Protein AF-A0A0F9M4D4-F1 (afdb_monomer_lite)

Structure (mmCIF, N/CA/C/O backbone):
data_AF-A0A0F9M4D4-F1
#
_entry.id   AF-A0A0F9M4D4-F1
#
loop_
_atom_site.group_PDB
_atom_site.id
_atom_site.type_symbol
_atom_site.label_atom_id
_atom_site.label_alt_id
_atom_site.label_comp_id
_atom_site.label_asym_id
_atom_site.label_entity_id
_atom_site.label_seq_id
_atom_site.pdbx_PDB_ins_code
_atom_site.Cartn_x
_atom_site.Cartn_y
_atom_site.Cartn_z
_atom_site.occupancy
_atom_site.B_iso_or_equiv
_atom_site.auth_seq_id
_atom_site.auth_comp_id
_atom_site.auth_asym_id
_atom_site.auth_atom_id
_atom_site.pdbx_PDB_model_num
ATOM 1 N N . MET A 1 1 ? 38.027 18.431 -45.846 1.00 61.62 1 MET A N 1
ATOM 2 C CA . MET A 1 1 ? 37.830 17.163 -45.097 1.00 61.62 1 MET A CA 1
ATOM 3 C C . MET A 1 1 ? 37.554 17.360 -43.605 1.00 61.62 1 MET A C 1
ATOM 5 O O . MET A 1 1 ? 36.540 16.846 -43.153 1.00 61.62 1 MET A O 1
ATOM 9 N N . LYS A 1 2 ? 38.361 18.127 -42.848 1.00 69.88 2 LYS A N 1
ATOM 10 C CA . LYS A 1 2 ? 38.171 18.316 -41.387 1.00 69.88 2 LYS A CA 1
ATOM 11 C C . LYS A 1 2 ? 36.788 18.869 -40.980 1.00 69.88 2 LYS A C 1
ATOM 13 O O . LYS A 1 2 ? 36.206 18.414 -40.007 1.00 69.88 2 LYS A O 1
ATOM 18 N N . THR A 1 3 ? 36.210 19.777 -41.768 1.00 81.62 3 THR A N 1
ATOM 19 C CA . THR A 1 3 ? 34.877 20.364 -41.517 1.00 81.62 3 THR A CA 1
ATOM 20 C C . THR A 1 3 ? 33.711 19.387 -41.699 1.00 81.62 3 THR A C 1
ATOM 22 O O . THR A 1 3 ? 32.699 19.516 -41.017 1.00 81.62 3 THR A O 1
ATOM 25 N N . ILE A 1 4 ? 33.838 18.398 -42.589 1.00 85.50 4 ILE A N 1
ATOM 26 C CA . ILE A 1 4 ? 32.808 17.367 -42.811 1.00 85.50 4 ILE A CA 1
ATOM 27 C C . ILE A 1 4 ? 32.834 16.347 -41.668 1.00 85.50 4 ILE A C 1
ATOM 29 O O . ILE A 1 4 ? 31.781 15.989 -41.149 1.00 85.50 4 ILE A O 1
ATOM 33 N N . GLN A 1 5 ? 34.028 15.948 -41.218 1.00 86.44 5 GLN A N 1
ATOM 34 C CA . GLN A 1 5 ? 34.195 15.042 -40.077 1.00 86.44 5 GLN A CA 1
ATOM 35 C C . GLN A 1 5 ? 33.628 15.636 -38.780 1.00 86.44 5 GLN A C 1
ATOM 37 O O . GLN A 1 5 ? 32.906 14.944 -38.069 1.00 86.44 5 GLN A O 1
ATOM 42 N N . SER A 1 6 ? 33.862 16.928 -38.505 1.00 85.56 6 SER A N 1
ATOM 43 C CA . SER A 1 6 ? 33.253 17.597 -37.345 1.00 85.56 6 SER A CA 1
ATOM 44 C C . SER A 1 6 ? 31.725 17.642 -37.420 1.00 85.56 6 SER A C 1
ATOM 46 O O . SER A 1 6 ? 31.068 17.396 -36.415 1.00 85.56 6 SER A O 1
ATOM 48 N N . LYS A 1 7 ? 31.137 17.904 -38.596 1.00 88.50 7 LYS A N 1
ATOM 49 C CA . LYS A 1 7 ? 29.673 17.874 -38.765 1.00 88.50 7 LYS A CA 1
ATOM 50 C C . LYS A 1 7 ? 29.098 16.476 -38.524 1.00 88.50 7 LYS A C 1
ATOM 52 O O . LYS A 1 7 ? 28.084 16.352 -37.845 1.00 88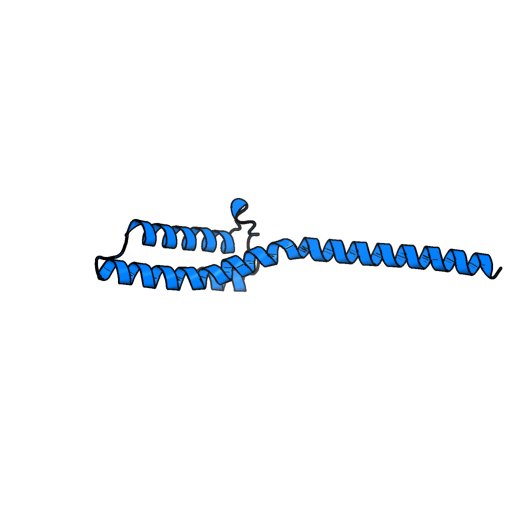.50 7 LYS A O 1
ATOM 57 N N . LEU A 1 8 ? 29.761 15.435 -39.032 1.00 90.25 8 LEU A N 1
ATOM 58 C CA . LEU A 1 8 ? 29.347 14.044 -38.826 1.00 90.25 8 LEU A CA 1
ATOM 59 C C . LEU A 1 8 ? 29.419 13.648 -37.342 1.00 90.25 8 LEU A C 1
ATOM 61 O O . LEU A 1 8 ? 28.495 13.028 -36.825 1.00 90.25 8 LEU A O 1
ATOM 65 N N . ALA A 1 9 ? 30.482 14.066 -36.646 1.00 92.19 9 ALA A N 1
ATOM 66 C CA . ALA A 1 9 ? 30.646 13.834 -35.214 1.00 92.19 9 ALA A CA 1
ATOM 67 C C . ALA A 1 9 ? 29.548 14.523 -34.388 1.00 92.19 9 ALA A C 1
ATOM 69 O O . ALA A 1 9 ? 28.998 13.910 -33.481 1.00 92.19 9 ALA A O 1
ATOM 70 N N . VAL A 1 10 ? 29.171 15.761 -34.731 1.00 93.81 10 VAL A N 1
ATOM 71 C CA . VAL A 1 10 ? 28.072 16.472 -34.055 1.00 93.81 10 VAL A CA 1
ATOM 72 C C . VAL A 1 10 ? 26.741 15.741 -34.241 1.00 93.81 10 VAL A C 1
ATOM 74 O O . VAL A 1 10 ? 26.030 15.528 -33.264 1.00 93.81 10 VAL A O 1
ATOM 77 N N . VAL A 1 11 ? 26.418 15.304 -35.462 1.00 94.25 11 VAL A N 1
ATOM 78 C CA . VAL A 1 11 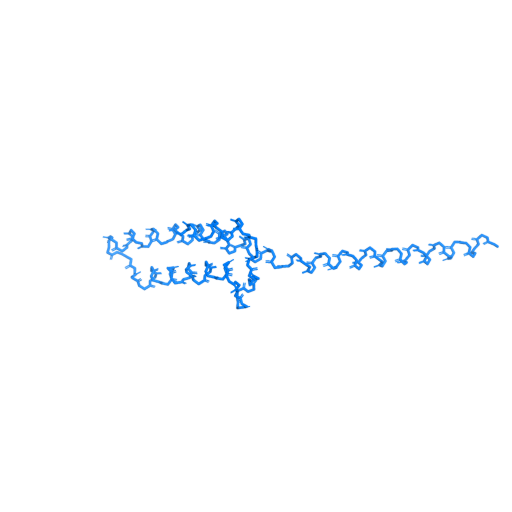? 25.186 14.539 -35.728 1.00 94.25 11 VAL A CA 1
ATOM 79 C C . VAL A 1 11 ? 25.183 13.214 -34.963 1.00 94.25 11 VAL A C 1
ATOM 81 O O . VAL A 1 11 ? 24.168 12.857 -34.368 1.00 94.25 11 VAL A O 1
ATOM 84 N N . PHE A 1 12 ? 26.318 12.514 -34.915 1.00 94.56 12 PHE A N 1
ATOM 85 C CA . PHE A 1 12 ? 26.456 11.278 -34.146 1.00 94.56 12 PHE A CA 1
ATOM 86 C C . PHE A 1 12 ? 26.265 11.509 -32.642 1.00 94.56 12 PHE A C 1
ATOM 88 O O . PHE A 1 12 ? 25.522 10.769 -32.003 1.00 94.56 12 PHE A O 1
ATOM 95 N N . CYS A 1 13 ? 26.853 12.571 -32.082 1.00 94.00 13 CYS A N 1
ATOM 96 C CA . CYS A 1 13 ? 26.657 12.946 -30.681 1.00 94.00 13 CYS A CA 1
ATOM 97 C C . CYS A 1 13 ? 25.196 13.296 -30.370 1.00 94.00 13 CYS A C 1
ATOM 99 O O . CYS A 1 13 ? 24.688 12.890 -29.328 1.00 94.00 13 CYS A O 1
ATOM 101 N N . ILE A 1 14 ? 24.505 14.007 -31.269 1.00 94.94 14 ILE A N 1
ATOM 102 C CA . ILE A 1 14 ? 23.072 14.308 -31.118 1.00 94.94 14 ILE A CA 1
ATOM 103 C C . ILE A 1 14 ? 22.257 13.013 -31.130 1.00 94.94 14 ILE A C 1
ATOM 105 O O . ILE A 1 14 ? 21.394 12.826 -30.277 1.00 94.94 14 ILE A O 1
ATOM 109 N N . PHE A 1 15 ? 22.549 12.096 -32.053 1.00 95.62 15 PHE A N 1
ATOM 110 C CA . PHE A 1 15 ? 21.859 10.811 -32.129 1.00 95.62 15 PHE A CA 1
ATOM 111 C C . PHE A 1 15 ? 22.068 9.970 -30.861 1.00 95.62 15 PHE A C 1
ATOM 113 O O . PHE A 1 15 ? 21.112 9.425 -30.313 1.00 95.62 15 PHE A O 1
ATOM 120 N N . LEU A 1 16 ? 23.298 9.932 -30.341 1.00 95.88 16 LEU A N 1
ATOM 121 C CA . LEU A 1 16 ? 23.626 9.295 -29.062 1.00 95.88 16 LEU A CA 1
ATOM 122 C C . LEU A 1 16 ? 22.865 9.930 -27.896 1.00 95.88 16 LEU A C 1
ATOM 124 O O . LEU A 1 16 ? 22.269 9.213 -27.095 1.00 95.88 16 LEU A O 1
ATOM 128 N N . ALA A 1 17 ? 22.843 11.262 -27.820 1.00 95.31 17 ALA A N 1
ATOM 129 C CA . ALA A 1 17 ? 22.132 11.984 -26.770 1.00 95.31 17 ALA A CA 1
ATOM 130 C C . ALA A 1 17 ? 20.622 11.700 -26.802 1.00 95.31 17 ALA A C 1
ATOM 132 O O . ALA A 1 17 ? 20.023 11.449 -25.756 1.00 95.31 17 ALA A O 1
ATOM 133 N N . LEU A 1 18 ? 20.015 11.670 -27.993 1.00 95.88 18 LEU A N 1
ATOM 134 C CA . LEU A 1 18 ? 18.605 11.310 -28.169 1.00 95.88 18 LEU A CA 1
ATOM 135 C C . LEU A 1 18 ? 18.331 9.851 -27.784 1.00 95.88 18 LEU A C 1
ATOM 137 O O . LEU A 1 18 ? 17.327 9.576 -27.127 1.00 95.88 18 LEU A O 1
ATOM 141 N N . GLY A 1 19 ? 19.231 8.926 -28.133 1.00 95.31 19 GLY A N 1
ATOM 142 C CA . GLY A 1 19 ? 19.132 7.522 -27.733 1.00 95.31 19 GLY A CA 1
ATOM 143 C C . GLY A 1 19 ? 19.156 7.347 -26.213 1.00 95.31 19 GLY A C 1
ATOM 144 O O . GLY A 1 19 ? 18.283 6.687 -25.651 1.00 95.31 19 GLY A O 1
ATOM 145 N N . VAL A 1 20 ? 20.103 8.000 -25.531 1.00 95.69 20 VAL A N 1
ATOM 146 C CA . VAL A 1 20 ? 20.198 7.974 -24.061 1.00 95.69 20 VAL A CA 1
ATOM 147 C C . VAL A 1 20 ? 18.960 8.600 -23.417 1.00 95.69 20 VAL A C 1
ATOM 149 O O . VAL A 1 20 ? 18.388 8.009 -22.501 1.00 95.69 20 VAL A O 1
ATOM 152 N N . ALA A 1 21 ? 18.499 9.753 -23.910 1.00 95.25 21 ALA A N 1
ATOM 153 C CA . ALA A 1 21 ? 17.291 10.399 -23.401 1.00 95.25 21 ALA A CA 1
ATOM 154 C C . ALA A 1 21 ? 16.051 9.499 -23.545 1.00 95.25 21 ALA A C 1
ATOM 156 O O . ALA A 1 21 ? 15.268 9.378 -22.603 1.00 95.25 21 ALA A O 1
ATOM 157 N N . GLY A 1 22 ? 15.901 8.813 -24.685 1.00 94.19 22 GLY A N 1
ATOM 158 C CA . GLY A 1 22 ? 14.817 7.854 -24.907 1.00 94.19 22 GLY A CA 1
ATOM 159 C C . GLY A 1 22 ? 14.836 6.697 -23.905 1.00 94.19 22 GLY A C 1
ATOM 160 O O . GLY A 1 22 ? 13.797 6.356 -23.340 1.00 94.19 22 GLY A O 1
ATOM 161 N N . ILE A 1 23 ? 16.021 6.146 -23.624 1.00 93.62 23 ILE A N 1
ATOM 162 C CA . ILE A 1 23 ? 16.199 5.085 -22.623 1.00 93.62 23 ILE A CA 1
ATOM 163 C C . ILE A 1 23 ? 15.804 5.589 -21.227 1.00 93.62 23 ILE A C 1
ATOM 165 O O . ILE A 1 23 ? 15.012 4.936 -20.548 1.00 93.62 23 ILE A O 1
ATOM 169 N N . VAL A 1 24 ? 16.289 6.762 -20.805 1.00 92.38 24 VAL A N 1
ATOM 170 C CA . VAL A 1 24 ? 15.966 7.337 -19.484 1.00 92.38 24 VAL A CA 1
ATOM 171 C C . VAL A 1 24 ? 14.458 7.545 -19.315 1.00 92.38 24 VAL A C 1
ATOM 173 O O . VAL A 1 24 ? 13.896 7.165 -18.287 1.00 92.38 24 VAL A O 1
ATOM 176 N N . LEU A 1 25 ? 13.782 8.091 -20.330 1.00 90.00 25 LEU A N 1
ATOM 177 C CA . LEU A 1 25 ? 12.333 8.302 -20.291 1.00 90.00 25 LEU A CA 1
ATOM 178 C C . LEU A 1 25 ? 11.555 6.982 -20.192 1.00 90.00 25 LEU A C 1
ATOM 180 O O . LEU A 1 25 ? 10.577 6.904 -19.444 1.00 90.00 25 LEU A O 1
ATOM 184 N N . ALA A 1 26 ? 11.995 5.938 -20.900 1.00 87.81 26 ALA A N 1
ATOM 185 C CA . ALA A 1 26 ? 11.393 4.611 -20.802 1.00 87.81 26 ALA A CA 1
ATOM 186 C C . ALA A 1 26 ? 11.548 4.027 -19.386 1.00 87.81 26 ALA A C 1
ATOM 188 O O . ALA A 1 26 ? 10.561 3.597 -18.792 1.00 87.81 26 ALA A O 1
ATOM 189 N N . PHE A 1 27 ? 12.751 4.096 -18.805 1.00 86.75 27 PHE A N 1
ATOM 190 C CA . PHE A 1 27 ? 13.007 3.632 -17.435 1.00 86.75 27 PHE A CA 1
ATOM 191 C C . PHE A 1 27 ? 12.212 4.406 -16.377 1.00 86.75 27 PHE A C 1
ATOM 193 O O . PHE A 1 27 ? 11.751 3.810 -15.404 1.00 86.75 27 PHE A O 1
ATOM 200 N N . MET A 1 28 ? 12.035 5.719 -16.540 1.00 83.00 28 MET A N 1
ATOM 201 C CA . MET A 1 28 ? 11.211 6.516 -15.624 1.00 83.00 28 MET A CA 1
ATOM 202 C C . MET A 1 28 ? 9.730 6.140 -15.703 1.00 83.00 28 MET A C 1
ATOM 204 O O . MET A 1 28 ? 9.058 6.099 -14.675 1.00 83.00 28 MET A O 1
ATOM 208 N N . ASN A 1 29 ? 9.210 5.859 -16.901 1.00 81.06 29 ASN A N 1
ATOM 209 C CA . ASN A 1 29 ? 7.824 5.423 -17.054 1.00 81.06 29 ASN A CA 1
ATOM 210 C C . ASN A 1 29 ? 7.582 4.043 -16.435 1.00 81.06 29 ASN A C 1
ATOM 212 O O . ASN A 1 29 ? 6.550 3.865 -15.798 1.00 81.06 29 ASN A O 1
ATOM 216 N N . SER A 1 30 ? 8.534 3.112 -16.545 1.00 78.06 30 SER A N 1
ATOM 217 C CA . SER A 1 30 ? 8.410 1.783 -15.929 1.00 78.06 30 SER A CA 1
ATOM 218 C C . SER A 1 30 ? 8.409 1.801 -14.395 1.00 78.06 30 SER A C 1
ATOM 220 O O . SER A 1 30 ? 7.919 0.858 -13.793 1.00 78.06 30 SER A O 1
ATOM 222 N N . GLN A 1 31 ? 8.942 2.852 -13.759 1.00 76.06 31 GLN A N 1
ATOM 223 C CA . GLN A 1 31 ? 9.050 2.964 -12.294 1.00 76.06 31 GLN A CA 1
ATOM 224 C C . GLN A 1 31 ? 7.946 3.818 -11.648 1.00 76.06 31 GLN A C 1
ATOM 226 O O . GLN A 1 31 ? 7.917 3.963 -10.426 1.00 76.06 31 GLN A O 1
ATOM 231 N N . LYS A 1 32 ? 7.044 4.428 -12.430 1.00 70.88 32 LYS A N 1
ATOM 232 C CA . LYS A 1 32 ? 6.011 5.336 -11.889 1.00 70.88 32 LYS A CA 1
ATOM 233 C C . LYS A 1 32 ? 5.097 4.663 -10.865 1.00 70.88 32 LYS A C 1
ATOM 235 O O . LYS A 1 32 ? 4.725 5.301 -9.881 1.00 70.88 32 LYS A O 1
ATOM 240 N N . ASP A 1 33 ? 4.785 3.392 -11.075 1.00 71.75 33 ASP A N 1
ATOM 241 C CA . ASP A 1 33 ? 3.833 2.661 -10.238 1.00 71.75 33 ASP A CA 1
ATOM 242 C C . ASP A 1 33 ? 4.458 2.198 -8.907 1.00 71.75 33 ASP A C 1
ATOM 244 O O . ASP A 1 33 ? 3.763 2.091 -7.893 1.00 71.75 33 ASP A O 1
ATOM 248 N N . ASP A 1 34 ? 5.785 2.033 -8.851 1.00 78.19 34 ASP A N 1
ATOM 249 C CA . ASP A 1 34 ? 6.503 1.588 -7.647 1.00 78.19 34 ASP A CA 1
ATOM 250 C C . ASP A 1 34 ? 6.356 2.584 -6.487 1.00 78.19 34 ASP A C 1
ATOM 252 O O . ASP A 1 34 ? 6.232 2.197 -5.320 1.00 78.19 34 ASP A O 1
ATOM 256 N N . GLY A 1 35 ? 6.308 3.884 -6.797 1.00 85.25 35 GLY A N 1
ATOM 257 C CA . GLY A 1 35 ? 6.122 4.934 -5.795 1.00 85.25 35 GLY A CA 1
ATOM 258 C C . GLY A 1 35 ? 4.774 4.834 -5.074 1.00 85.25 35 GLY A C 1
ATOM 259 O O . GLY A 1 35 ? 4.709 4.995 -3.850 1.00 85.25 35 GLY A O 1
ATOM 260 N N . ALA A 1 36 ? 3.701 4.520 -5.807 1.00 86.94 36 ALA A N 1
ATOM 261 C CA . ALA A 1 36 ? 2.367 4.344 -5.235 1.00 86.94 36 ALA A CA 1
ATOM 262 C C . ALA A 1 36 ? 2.311 3.106 -4.327 1.00 86.94 36 ALA A C 1
ATOM 264 O O . ALA A 1 36 ? 1.810 3.192 -3.200 1.00 86.94 36 ALA A O 1
ATOM 265 N N . VAL A 1 37 ? 2.902 1.993 -4.778 1.00 90.81 37 VAL A N 1
ATOM 266 C CA . VAL A 1 37 ? 2.999 0.738 -4.017 1.00 90.81 37 VAL A CA 1
ATOM 267 C C . VAL A 1 37 ? 3.738 0.953 -2.695 1.00 90.81 37 VAL A C 1
ATOM 269 O O . VAL A 1 37 ? 3.211 0.613 -1.634 1.00 90.81 37 VAL A O 1
ATOM 272 N N . ILE A 1 38 ? 4.926 1.568 -2.727 1.00 90.75 38 ILE A N 1
ATOM 273 C CA . ILE A 1 38 ? 5.740 1.813 -1.524 1.00 90.75 38 ILE A CA 1
ATOM 274 C C . ILE A 1 38 ? 5.000 2.718 -0.534 1.00 90.75 38 ILE A C 1
ATOM 276 O O . ILE A 1 38 ? 4.966 2.430 0.666 1.00 90.75 38 ILE A O 1
ATOM 280 N N . ASN A 1 39 ? 4.376 3.794 -1.021 1.00 91.62 39 ASN A N 1
ATOM 281 C CA . ASN A 1 39 ? 3.640 4.722 -0.169 1.00 91.62 39 ASN A CA 1
ATOM 282 C C . ASN A 1 39 ? 2.438 4.046 0.514 1.00 91.62 39 ASN A C 1
ATOM 284 O O . ASN A 1 39 ? 2.247 4.203 1.722 1.00 91.62 39 ASN A O 1
ATOM 288 N N . LEU A 1 40 ? 1.648 3.251 -0.219 1.00 92.81 40 LEU A N 1
ATOM 289 C CA . LEU A 1 40 ? 0.504 2.534 0.358 1.00 92.81 40 LEU A CA 1
ATOM 290 C C . LEU A 1 40 ? 0.926 1.399 1.297 1.00 92.81 40 LEU A C 1
ATOM 292 O O . LEU A 1 40 ? 0.298 1.220 2.343 1.00 92.81 40 LEU A O 1
ATOM 296 N N . ALA A 1 41 ? 2.012 0.687 0.991 1.00 92.56 41 ALA A N 1
ATOM 297 C CA . ALA A 1 41 ? 2.595 -0.295 1.903 1.00 92.56 41 ALA A CA 1
ATOM 298 C C . ALA A 1 41 ? 3.082 0.368 3.205 1.00 92.56 41 ALA A C 1
ATOM 300 O O . ALA A 1 41 ? 2.839 -0.133 4.303 1.00 92.56 41 ALA A O 1
ATOM 301 N N . GLY A 1 42 ? 3.711 1.545 3.113 1.00 94.25 42 GLY A N 1
ATOM 302 C CA . GLY A 1 42 ? 4.054 2.370 4.274 1.00 94.25 42 GLY A CA 1
ATOM 303 C C . GLY A 1 42 ? 2.818 2.805 5.065 1.00 94.25 42 GLY A C 1
ATOM 304 O O . GLY A 1 42 ? 2.806 2.729 6.297 1.00 94.25 42 GLY A O 1
ATOM 305 N N . LYS A 1 43 ? 1.746 3.178 4.356 1.00 95.31 43 LYS A N 1
ATOM 306 C CA . LYS A 1 43 ? 0.465 3.577 4.944 1.00 95.31 43 LYS A CA 1
ATOM 307 C C . LYS A 1 43 ? -0.171 2.469 5.784 1.00 95.31 43 LYS A C 1
ATOM 309 O O . LYS A 1 43 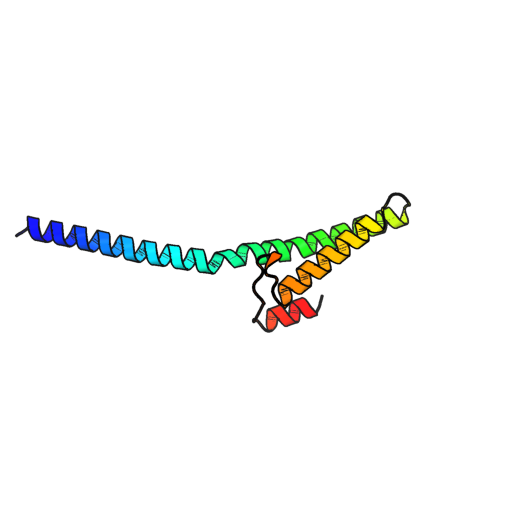? -0.780 2.804 6.794 1.00 95.31 43 LYS A O 1
ATOM 314 N N . GLN A 1 44 ? 0.032 1.187 5.459 1.00 96.44 44 GLN A N 1
ATOM 315 C CA . GLN A 1 44 ? -0.442 0.070 6.296 1.00 96.44 44 GLN A CA 1
ATOM 316 C C . GLN A 1 44 ? 0.029 0.211 7.748 1.00 96.44 44 GLN A C 1
ATOM 318 O O . GLN A 1 44 ? -0.775 0.116 8.671 1.00 96.44 44 GLN A O 1
ATOM 323 N N . ARG A 1 45 ? 1.312 0.538 7.965 1.00 96.31 45 ARG A N 1
ATOM 324 C CA . ARG A 1 45 ? 1.872 0.725 9.317 1.00 96.31 45 ARG A CA 1
ATOM 325 C C . ARG A 1 45 ? 1.236 1.902 10.046 1.00 96.31 45 ARG A C 1
ATOM 327 O O . ARG A 1 45 ? 0.989 1.828 11.240 1.00 96.31 45 ARG A O 1
ATOM 334 N N . MET A 1 46 ? 0.964 2.994 9.338 1.00 98.06 46 MET A N 1
ATOM 335 C CA . MET A 1 46 ? 0.270 4.140 9.927 1.00 98.06 46 MET A CA 1
ATOM 336 C C . MET A 1 46 ? -1.173 3.777 10.301 1.00 98.06 46 MET A C 1
ATOM 338 O O . MET A 1 46 ? -1.643 4.151 11.375 1.00 98.06 46 MET A O 1
ATOM 342 N N . LEU A 1 47 ? -1.874 3.048 9.430 1.00 97.88 47 LEU A N 1
ATOM 343 C CA . LEU A 1 47 ? -3.267 2.664 9.639 1.00 97.88 47 LEU A CA 1
ATOM 344 C C . LEU A 1 47 ? -3.421 1.717 10.829 1.00 97.88 47 LEU A C 1
ATOM 346 O O . LEU A 1 47 ? -4.329 1.939 11.623 1.00 97.88 47 LEU A O 1
ATOM 350 N N . THR A 1 48 ? -2.520 0.749 11.032 1.00 97.38 48 THR A N 1
ATOM 351 C CA . THR A 1 48 ? -2.566 -0.118 12.225 1.00 97.38 48 THR A CA 1
ATOM 352 C C . THR A 1 48 ? -2.430 0.681 13.516 1.00 97.38 48 THR A C 1
ATOM 354 O O . THR A 1 48 ? -3.255 0.537 14.415 1.00 97.38 48 THR A O 1
ATOM 357 N N . GLN A 1 49 ? -1.475 1.612 13.575 1.00 98.12 49 GLN A N 1
ATOM 358 C CA . GLN A 1 49 ? -1.314 2.502 14.731 1.00 98.12 49 GLN A CA 1
ATOM 359 C C . GLN A 1 49 ? -2.541 3.399 14.945 1.00 98.12 49 GLN A C 1
ATOM 361 O O . GLN A 1 49 ? -2.977 3.620 16.078 1.00 98.12 49 GLN A O 1
ATOM 366 N N . LYS A 1 50 ? -3.137 3.902 13.858 1.00 98.25 50 LYS A N 1
ATOM 367 C CA . LYS A 1 50 ? -4.355 4.719 13.912 1.00 98.25 50 LYS A CA 1
ATOM 368 C C . LYS A 1 50 ? -5.557 3.917 14.415 1.00 98.25 50 LYS A C 1
ATOM 370 O O . LYS A 1 50 ? -6.274 4.429 15.270 1.00 98.25 50 LYS A O 1
ATOM 375 N N . MET A 1 51 ? -5.728 2.670 13.969 1.00 98.12 51 MET A N 1
ATOM 376 C CA . MET A 1 51 ? -6.761 1.761 14.480 1.00 98.12 51 MET A CA 1
ATOM 377 C C . MET A 1 51 ? -6.586 1.514 15.980 1.00 98.12 51 MET A C 1
ATOM 379 O O . MET A 1 51 ? -7.549 1.655 16.729 1.00 98.12 51 MET A O 1
ATOM 383 N N . SER A 1 52 ? -5.362 1.232 16.445 1.00 97.94 52 SER A N 1
ATOM 384 C CA . SER A 1 52 ? -5.084 1.058 17.878 1.00 97.94 52 SER A CA 1
ATOM 385 C C . SER A 1 52 ? -5.441 2.307 18.687 1.00 97.94 52 SER A C 1
ATOM 387 O O . SER A 1 52 ? -6.120 2.209 19.709 1.00 97.94 52 SER A O 1
ATOM 389 N N . LYS A 1 53 ? -5.051 3.496 18.210 1.00 98.06 53 LYS A N 1
ATOM 390 C CA . LYS A 1 53 ? -5.392 4.770 18.858 1.00 98.06 53 LYS A CA 1
ATOM 391 C C . LYS A 1 53 ? -6.906 4.993 18.928 1.00 98.06 53 LYS A C 1
ATOM 393 O O . LYS A 1 53 ? -7.416 5.413 19.963 1.00 98.06 53 LYS A O 1
ATOM 398 N N . GLU A 1 54 ? -7.620 4.733 17.836 1.00 98.12 54 GLU A N 1
ATOM 399 C CA . GLU A 1 54 ? -9.074 4.915 17.754 1.00 98.12 54 GLU A CA 1
ATOM 400 C C . GLU A 1 54 ? -9.829 3.899 18.623 1.00 98.12 54 GLU A C 1
ATOM 402 O O . GLU A 1 54 ? -10.797 4.275 19.284 1.00 98.12 54 GLU A O 1
ATOM 407 N N . ALA A 1 55 ? -9.354 2.653 18.704 1.00 97.81 55 ALA A N 1
ATOM 408 C CA . ALA A 1 55 ? -9.897 1.631 19.598 1.00 97.81 55 ALA A CA 1
ATOM 409 C C . ALA A 1 55 ? -9.719 2.006 21.079 1.00 97.81 55 ALA A C 1
ATOM 411 O O . ALA A 1 55 ? -10.664 1.905 21.862 1.00 97.81 55 ALA A O 1
ATOM 412 N N . ILE A 1 56 ? -8.541 2.515 21.460 1.00 98.00 56 ILE A N 1
ATOM 413 C CA . ILE A 1 56 ? -8.298 3.010 22.823 1.00 98.00 56 ILE A CA 1
ATOM 414 C C . ILE A 1 56 ? -9.210 4.205 23.127 1.00 98.00 56 ILE A C 1
ATOM 416 O O . ILE A 1 56 ? -9.875 4.212 24.162 1.00 98.00 56 ILE A O 1
ATOM 420 N N . ALA A 1 57 ? -9.307 5.181 22.221 1.00 97.69 57 ALA A N 1
ATOM 421 C CA . ALA A 1 57 ? -10.193 6.332 22.402 1.00 97.69 57 ALA A CA 1
ATOM 422 C C . ALA A 1 57 ? -11.665 5.910 22.571 1.00 97.69 57 ALA A C 1
ATOM 424 O O . ALA A 1 57 ? -12.386 6.480 23.391 1.00 97.69 57 ALA A O 1
ATOM 425 N N . LEU A 1 58 ? -12.105 4.885 21.832 1.00 97.25 58 LEU A N 1
ATOM 426 C CA . LEU A 1 58 ? -13.432 4.290 21.989 1.00 97.25 58 LEU A CA 1
ATOM 427 C C . LEU A 1 58 ? -13.631 3.661 23.365 1.00 97.25 58 LEU A C 1
ATOM 429 O O . LEU A 1 58 ? -14.660 3.906 23.990 1.00 97.25 58 LEU A O 1
ATOM 433 N N . SER A 1 59 ? -12.643 2.915 23.866 1.00 96.50 59 SER A N 1
ATOM 434 C CA . SER A 1 59 ? -12.711 2.318 25.208 1.00 96.50 59 SER A CA 1
ATOM 435 C C . SER A 1 59 ? -12.802 3.361 26.330 1.00 96.50 59 SER A C 1
ATOM 437 O O . SER A 1 59 ? -13.369 3.090 27.382 1.00 96.50 59 SER A O 1
ATOM 439 N N . GLN A 1 60 ? -12.296 4.573 26.086 1.00 97.31 60 GLN A N 1
ATOM 440 C CA . GLN A 1 60 ? -12.353 5.709 27.011 1.00 97.31 60 GLN A CA 1
ATOM 441 C C . GLN A 1 60 ? -13.621 6.568 26.845 1.00 97.31 60 GLN A C 1
ATOM 443 O O . GLN A 1 60 ? -13.761 7.584 27.519 1.00 97.31 60 GLN A O 1
ATOM 448 N N . GLY A 1 61 ? -14.533 6.208 25.933 1.00 95.56 61 GLY A N 1
ATOM 449 C CA . GLY A 1 61 ? -15.781 6.945 25.696 1.00 95.56 61 GLY A CA 1
ATOM 450 C C . GLY A 1 61 ? -15.628 8.273 24.944 1.00 95.56 61 GLY A C 1
ATOM 451 O O . GLY A 1 61 ? -16.605 8.999 24.792 1.00 95.56 61 GLY A O 1
ATOM 452 N N . VAL A 1 62 ? -14.428 8.595 24.451 1.00 95.31 62 VAL 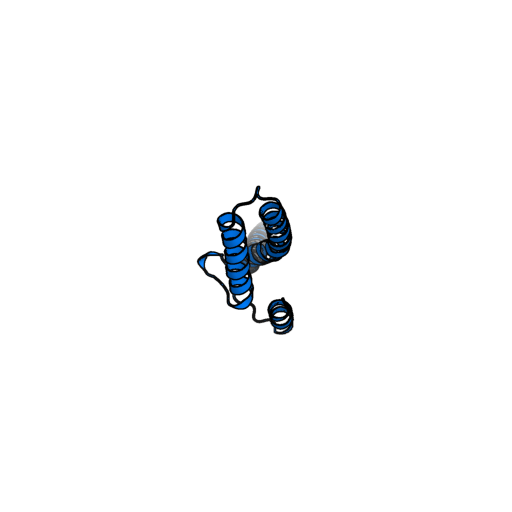A N 1
ATOM 453 C CA . VAL A 1 62 ? -14.134 9.838 23.705 1.00 95.31 62 VAL A CA 1
ATOM 454 C C . VAL A 1 62 ? -13.972 9.608 22.197 1.00 95.31 62 VAL A C 1
ATOM 456 O O . VAL A 1 62 ? -13.820 10.553 21.425 1.00 95.31 62 VAL A O 1
ATOM 459 N N . GLY A 1 63 ? -13.965 8.345 21.764 1.00 93.31 63 GLY A N 1
ATOM 460 C CA . GLY A 1 63 ? -13.791 7.936 20.371 1.00 93.31 63 GLY A CA 1
ATOM 461 C C . GLY A 1 63 ? -15.096 7.805 19.582 1.00 93.31 63 GLY A C 1
ATOM 462 O O . GLY A 1 63 ? -16.190 7.753 20.134 1.00 93.31 63 GLY A O 1
ATOM 463 N N . SER A 1 64 ? -14.968 7.689 18.256 1.00 95.75 64 SER A N 1
ATOM 464 C CA . SER A 1 64 ? -16.085 7.451 17.331 1.00 95.75 64 SER A CA 1
ATOM 465 C C . SER A 1 64 ? -15.936 6.105 16.632 1.00 95.75 64 SER A C 1
ATOM 467 O O . SER A 1 64 ? -14.915 5.840 15.992 1.00 95.75 64 SER A O 1
ATOM 469 N N . LYS A 1 65 ? -16.983 5.271 16.712 1.00 95.38 65 LYS A N 1
ATOM 470 C CA . LYS A 1 65 ? -17.004 3.939 16.089 1.00 95.38 65 LYS A CA 1
ATOM 471 C C . LYS A 1 65 ? -16.870 4.054 14.575 1.00 95.38 65 LYS A C 1
ATOM 473 O O . LYS A 1 65 ? -16.094 3.326 13.970 1.00 95.38 65 LYS A O 1
ATOM 478 N N . GLY A 1 66 ? -17.529 5.056 13.992 1.00 97.00 66 GLY A N 1
ATOM 479 C CA . GLY A 1 66 ? -17.442 5.338 12.563 1.00 97.00 66 GLY A CA 1
ATOM 480 C C . GLY A 1 66 ? -16.042 5.759 12.108 1.00 97.00 66 GLY A C 1
ATOM 481 O O . GLY A 1 66 ? -15.667 5.473 10.975 1.00 97.00 66 GLY A O 1
ATOM 482 N N . SER A 1 67 ? -15.242 6.411 12.961 1.00 95.38 67 SER A N 1
ATOM 483 C CA . SER A 1 67 ? -13.846 6.730 12.620 1.00 95.38 67 SER A CA 1
ATOM 484 C C . SER A 1 67 ? -12.981 5.473 12.557 1.00 95.38 67 SER A C 1
ATOM 486 O O . SER A 1 67 ? -12.262 5.295 11.575 1.00 95.38 67 SER A O 1
ATOM 488 N N . LEU A 1 68 ? -13.116 4.580 13.546 1.00 97.62 68 LEU A N 1
ATOM 489 C CA . LEU A 1 68 ? -12.412 3.297 13.560 1.00 97.62 68 LEU A CA 1
ATOM 490 C C . LEU A 1 68 ? -12.802 2.430 12.356 1.00 97.62 68 LEU A C 1
ATOM 492 O O . LEU A 1 68 ? -11.928 1.948 11.641 1.00 97.62 68 LEU A O 1
ATOM 496 N N . GLU A 1 69 ? -14.102 2.293 12.078 1.00 98.00 69 GLU A N 1
ATOM 497 C CA . GLU A 1 69 ? -14.606 1.532 10.925 1.00 98.00 69 GLU A CA 1
ATOM 498 C C . GLU A 1 69 ? -14.075 2.082 9.596 1.00 98.00 69 GLU A C 1
ATOM 500 O O . GLU A 1 69 ? -13.660 1.317 8.728 1.00 98.00 69 GLU A O 1
ATOM 505 N N . LYS A 1 70 ? -14.010 3.410 9.434 1.00 97.94 70 LYS A N 1
ATOM 506 C CA . LYS A 1 70 ? -13.400 4.027 8.245 1.00 97.94 70 LYS A CA 1
ATOM 507 C C . LYS A 1 70 ? -11.919 3.684 8.112 1.00 97.94 70 LYS A C 1
ATOM 509 O O . LYS A 1 70 ? -11.461 3.440 6.997 1.00 97.94 70 LYS A O 1
ATOM 514 N N . THR A 1 71 ? -11.171 3.681 9.215 1.00 98.00 71 THR A N 1
ATOM 515 C CA . THR A 1 71 ? -9.747 3.323 9.192 1.00 98.00 71 THR A CA 1
ATOM 516 C C . THR A 1 71 ? -9.554 1.843 8.848 1.00 98.00 71 THR A C 1
ATOM 518 O O . THR A 1 71 ? -8.709 1.551 8.003 1.00 98.00 71 THR A O 1
ATOM 521 N N . ILE A 1 72 ? -10.366 0.940 9.413 1.00 97.69 72 ILE A N 1
ATOM 522 C CA . ILE A 1 72 ? -10.369 -0.500 9.084 1.00 97.69 72 ILE A CA 1
ATOM 523 C C . ILE A 1 72 ? -10.671 -0.706 7.597 1.00 97.69 72 ILE A C 1
ATOM 525 O O . ILE A 1 72 ? -9.889 -1.323 6.882 1.00 97.69 72 ILE A O 1
ATOM 529 N N . ASN A 1 73 ? -11.748 -0.103 7.091 1.00 97.69 73 ASN A N 1
ATOM 530 C CA . ASN A 1 73 ? -12.130 -0.237 5.684 1.00 97.69 73 ASN A CA 1
ATOM 531 C C . ASN A 1 73 ? -11.045 0.289 4.735 1.00 97.69 73 ASN A C 1
ATOM 533 O O . ASN A 1 73 ? -10.823 -0.271 3.660 1.00 97.69 73 ASN A O 1
ATOM 537 N N . LEU A 1 74 ? -10.357 1.371 5.115 1.00 96.75 74 LEU A N 1
ATOM 538 C CA . LEU A 1 74 ? -9.248 1.902 4.330 1.00 96.75 74 LEU A CA 1
ATOM 539 C C . LEU A 1 74 ? -8.035 0.963 4.349 1.00 96.75 74 LEU A C 1
ATOM 541 O O . LEU A 1 74 ? -7.403 0.789 3.305 1.00 96.75 74 LEU A O 1
ATOM 545 N N . PHE A 1 75 ? -7.719 0.364 5.499 1.00 96.94 75 PHE A N 1
ATOM 546 C CA . PHE A 1 75 ? -6.683 -0.664 5.621 1.00 96.94 75 PHE A CA 1
ATOM 547 C C . PHE A 1 75 ? -6.994 -1.847 4.697 1.00 96.94 75 PHE A C 1
ATOM 549 O O . PHE A 1 75 ? -6.202 -2.140 3.806 1.00 96.94 75 PHE A O 1
ATOM 556 N N . ASP A 1 76 ? -8.200 -2.408 4.785 1.00 95.88 76 ASP A N 1
ATOM 557 C CA . ASP A 1 76 ? -8.620 -3.551 3.967 1.00 95.88 76 ASP A CA 1
ATOM 558 C C . ASP A 1 76 ? -8.617 -3.245 2.468 1.00 95.88 76 ASP A C 1
ATOM 560 O O . ASP A 1 76 ? -8.132 -4.050 1.669 1.00 95.88 76 ASP A O 1
ATOM 564 N N . LYS A 1 77 ? -9.140 -2.078 2.060 1.00 95.44 77 LYS A N 1
ATOM 565 C CA . LYS A 1 77 ? -9.144 -1.670 0.646 1.00 95.44 77 LYS A CA 1
ATOM 566 C C . LYS A 1 77 ? -7.719 -1.606 0.101 1.00 95.44 77 LYS A C 1
ATOM 568 O O . LYS A 1 77 ? -7.440 -2.114 -0.981 1.00 95.44 77 LYS A O 1
ATOM 573 N N . THR A 1 78 ? -6.814 -0.992 0.855 1.00 94.75 78 THR A N 1
ATOM 574 C CA . THR A 1 78 ? -5.428 -0.805 0.414 1.00 94.75 78 THR A CA 1
ATOM 575 C C . THR A 1 78 ? -4.617 -2.102 0.468 1.00 94.75 78 THR A C 1
ATOM 577 O O . THR A 1 78 ? -3.821 -2.327 -0.439 1.00 94.75 78 THR A O 1
ATOM 580 N N . LEU A 1 79 ? -4.854 -2.990 1.441 1.00 95.12 79 LEU A N 1
ATOM 581 C CA . LEU A 1 79 ? -4.241 -4.323 1.488 1.00 95.12 79 LEU A CA 1
ATOM 582 C C . LEU A 1 79 ? -4.687 -5.191 0.302 1.00 95.12 79 LEU A C 1
ATOM 584 O O . LEU A 1 79 ? -3.847 -5.770 -0.384 1.00 95.12 79 LEU A O 1
ATOM 588 N N . LYS A 1 80 ? -5.991 -5.215 -0.004 1.00 94.19 80 LYS A N 1
ATOM 589 C CA . LYS A 1 80 ? -6.515 -5.898 -1.199 1.00 94.19 80 LYS A CA 1
ATOM 590 C C . LYS A 1 80 ? -5.906 -5.332 -2.476 1.00 94.19 80 LYS A C 1
ATOM 592 O O . LYS A 1 80 ? -5.451 -6.100 -3.314 1.00 94.19 80 LYS A O 1
ATOM 597 N N . GLY A 1 81 ? -5.814 -4.007 -2.585 1.00 93.88 81 GLY A N 1
ATOM 598 C CA . GLY A 1 81 ? -5.146 -3.358 -3.711 1.00 93.88 81 GLY A CA 1
ATOM 599 C C . GLY A 1 81 ? -3.677 -3.769 -3.862 1.00 93.88 81 GLY A C 1
ATOM 600 O O . GLY A 1 81 ? -3.223 -3.972 -4.981 1.00 93.8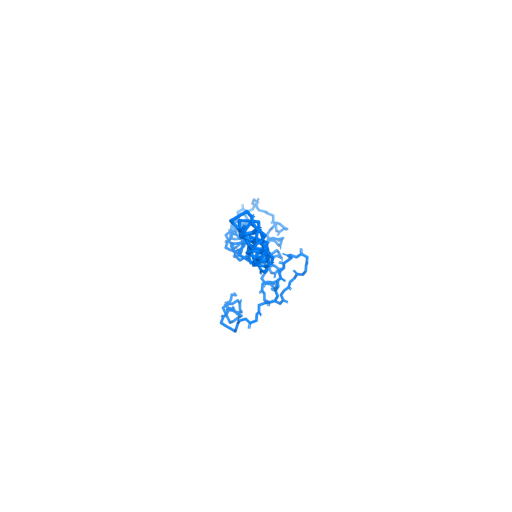8 81 GLY A O 1
ATOM 601 N N . LEU A 1 82 ? -2.935 -3.956 -2.763 1.00 92.94 82 LEU A N 1
ATOM 602 C CA . LEU A 1 82 ? -1.541 -4.431 -2.808 1.00 92.94 82 LEU A CA 1
ATOM 603 C C . LEU A 1 82 ? -1.422 -5.899 -3.258 1.00 92.94 82 LEU A C 1
ATOM 605 O O . LEU A 1 82 ? -0.403 -6.283 -3.830 1.00 92.94 82 LEU A O 1
ATOM 609 N N . ILE A 1 83 ? -2.450 -6.714 -3.005 1.00 92.56 83 ILE A N 1
ATOM 610 C CA . ILE A 1 83 ? -2.500 -8.130 -3.391 1.00 92.56 83 ILE A CA 1
ATOM 611 C C . ILE A 1 83 ? -2.939 -8.279 -4.853 1.00 92.56 83 ILE A C 1
ATOM 613 O O . ILE A 1 83 ? -2.212 -8.848 -5.666 1.00 92.56 83 ILE A O 1
ATOM 617 N N . SER A 1 84 ? -4.124 -7.770 -5.197 1.00 92.50 84 SER A N 1
ATOM 618 C CA . SER A 1 84 ? -4.786 -8.018 -6.485 1.00 92.50 84 SER A CA 1
ATOM 619 C C . SER A 1 84 ? -4.683 -6.868 -7.487 1.00 92.50 84 SER A C 1
ATOM 621 O O . SER A 1 84 ? -5.172 -6.999 -8.608 1.00 92.50 84 SER A O 1
ATOM 623 N N . GLY A 1 85 ? -4.074 -5.746 -7.104 1.00 91.56 85 GLY A N 1
ATOM 624 C CA . GLY A 1 85 ? -4.118 -4.500 -7.865 1.00 91.56 85 GLY A CA 1
ATOM 625 C C . GLY A 1 85 ? -5.420 -3.727 -7.635 1.00 91.56 85 GLY A C 1
ATOM 626 O O . GLY A 1 85 ? -6.455 -4.295 -7.278 1.00 91.56 85 GLY A O 1
ATOM 627 N N . ASP A 1 86 ? -5.363 -2.414 -7.842 1.00 92.62 86 ASP A N 1
ATOM 628 C CA . ASP A 1 86 ? -6.504 -1.498 -7.756 1.00 92.62 86 ASP A CA 1
ATOM 629 C C . ASP A 1 86 ? -6.239 -0.285 -8.664 1.00 92.62 86 ASP A C 1
ATOM 631 O O . ASP A 1 86 ? -5.293 0.477 -8.455 1.00 92.62 86 ASP A O 1
ATOM 635 N N . LYS A 1 87 ? -7.083 -0.100 -9.686 1.00 87.62 87 LYS A N 1
ATOM 636 C CA . LYS A 1 87 ? -6.941 0.990 -10.663 1.00 87.62 87 LYS A CA 1
ATOM 637 C C . LYS A 1 87 ? -7.218 2.369 -10.065 1.00 87.62 87 LYS A C 1
ATOM 639 O O . LYS A 1 87 ? -6.614 3.336 -10.508 1.00 87.62 87 LYS A O 1
ATOM 644 N N . GLU A 1 88 ? -8.105 2.474 -9.077 1.00 88.81 88 GLU A N 1
ATOM 645 C CA . GLU A 1 88 ? -8.394 3.750 -8.410 1.00 88.81 88 GLU A CA 1
ATOM 646 C C . GLU A 1 88 ? -7.211 4.201 -7.548 1.00 88.81 88 GLU A C 1
ATOM 648 O O . GLU A 1 88 ? -6.957 5.396 -7.400 1.00 88.81 88 GLU A O 1
ATOM 653 N N . LEU A 1 89 ? -6.480 3.238 -6.981 1.00 85.81 89 LEU A N 1
ATOM 654 C CA . LEU A 1 89 ? -5.308 3.485 -6.141 1.00 85.81 89 LEU A CA 1
ATOM 655 C C . LEU A 1 89 ? -3.988 3.521 -6.927 1.00 85.81 89 LEU A C 1
ATOM 657 O O . LEU A 1 89 ? -2.939 3.717 -6.313 1.00 85.81 89 LEU A O 1
ATOM 661 N N . ASN A 1 90 ? -4.032 3.355 -8.254 1.00 87.25 90 ASN A N 1
ATOM 662 C CA . ASN A 1 90 ? -2.857 3.189 -9.119 1.00 87.25 90 ASN A CA 1
ATOM 663 C C . ASN A 1 90 ? -1.915 2.080 -8.617 1.00 87.25 90 ASN A C 1
ATOM 665 O O . ASN A 1 90 ? -0.701 2.260 -8.543 1.00 87.25 90 ASN A O 1
ATOM 669 N N . LEU A 1 91 ? -2.489 0.938 -8.228 1.00 88.69 91 LEU A N 1
ATOM 670 C CA . LEU A 1 91 ? -1.746 -0.227 -7.768 1.00 88.69 91 LEU A CA 1
ATOM 671 C C . LEU A 1 91 ? -1.744 -1.329 -8.835 1.00 88.69 91 LEU A C 1
ATOM 673 O O . LEU A 1 91 ? -2.816 -1.843 -9.176 1.00 88.69 91 LEU A O 1
ATOM 677 N N . PRO A 1 92 ? -0.568 -1.747 -9.332 1.00 87.75 92 PRO A N 1
ATOM 678 C CA . PRO A 1 92 ? -0.450 -2.973 -10.104 1.00 87.75 92 PRO A CA 1
ATOM 679 C C . PRO A 1 92 ? -0.630 -4.194 -9.190 1.00 87.75 92 PRO A C 1
ATOM 681 O O . PRO A 1 92 ? -0.303 -4.159 -8.004 1.00 87.75 92 PRO A O 1
ATOM 684 N N . ALA A 1 93 ? -1.135 -5.296 -9.746 1.00 87.12 93 ALA A N 1
ATOM 685 C CA . ALA A 1 93 ? -1.213 -6.563 -9.022 1.00 87.12 93 ALA A CA 1
ATOM 686 C C . ALA A 1 93 ? 0.193 -7.120 -8.762 1.00 87.12 93 ALA A C 1
ATOM 688 O O . ALA A 1 93 ? 1.043 -7.109 -9.658 1.00 87.12 93 ALA A O 1
ATOM 689 N N . THR A 1 94 ? 0.438 -7.647 -7.560 1.00 87.25 94 THR A N 1
ATOM 690 C CA . THR A 1 94 ? 1.727 -8.280 -7.271 1.00 87.25 94 THR A CA 1
ATOM 691 C C . THR A 1 94 ? 1.775 -9.686 -7.865 1.00 87.25 94 THR A C 1
ATOM 693 O O . THR A 1 94 ? 0.882 -10.503 -7.655 1.00 87.25 94 THR A O 1
ATOM 696 N N . THR A 1 95 ? 2.834 -9.991 -8.612 1.00 87.56 95 THR A N 1
ATOM 697 C CA . THR A 1 95 ? 3.059 -11.322 -9.207 1.00 87.56 95 THR A CA 1
ATOM 698 C C . THR A 1 95 ? 4.164 -12.100 -8.498 1.00 87.56 95 THR A C 1
ATOM 700 O O . THR A 1 95 ? 4.378 -13.279 -8.775 1.00 87.56 95 THR A O 1
ATOM 703 N N . ASN A 1 96 ? 4.877 -11.461 -7.565 1.00 90.25 96 ASN A N 1
ATOM 704 C CA . ASN A 1 96 ? 5.973 -12.094 -6.851 1.00 90.25 96 ASN A CA 1
ATOM 705 C C . ASN A 1 96 ? 5.424 -13.012 -5.741 1.00 90.25 96 ASN A C 1
ATOM 707 O O . ASN A 1 96 ? 4.829 -12.511 -4.781 1.00 90.25 96 ASN A O 1
ATOM 711 N N . PRO A 1 97 ? 5.677 -14.334 -5.796 1.00 90.31 97 PRO A N 1
ATOM 712 C CA . PRO A 1 97 ? 5.093 -15.285 -4.853 1.00 90.31 97 PRO A CA 1
ATOM 713 C C . PRO A 1 97 ? 5.542 -15.051 -3.405 1.00 90.31 97 PRO A C 1
ATOM 715 O O . PRO A 1 97 ? 4.768 -15.296 -2.485 1.00 90.31 97 PRO A O 1
ATOM 718 N N . LYS A 1 98 ? 6.760 -14.534 -3.178 1.00 91.56 98 LYS A N 1
ATOM 719 C CA . LYS A 1 98 ? 7.251 -14.229 -1.823 1.00 91.56 98 LYS A CA 1
ATOM 720 C C . LYS A 1 98 ? 6.524 -13.031 -1.215 1.00 91.56 98 LYS A C 1
ATOM 722 O O . LYS A 1 98 ? 6.181 -13.059 -0.038 1.00 91.56 98 LYS A O 1
ATOM 727 N N . ILE A 1 99 ? 6.281 -11.993 -2.018 1.00 89.88 99 ILE A N 1
ATOM 728 C CA . ILE A 1 99 ? 5.548 -10.796 -1.577 1.00 89.88 99 ILE A CA 1
ATOM 729 C C . ILE A 1 99 ? 4.090 -11.161 -1.312 1.00 89.88 99 ILE A C 1
ATOM 731 O O . ILE A 1 99 ? 3.551 -10.799 -0.271 1.00 89.88 99 ILE A O 1
ATOM 735 N N . LEU A 1 100 ? 3.479 -11.936 -2.208 1.00 90.44 100 LEU A N 1
ATOM 736 C CA . LEU A 1 100 ? 2.109 -12.408 -2.045 1.00 90.44 100 LEU A CA 1
ATOM 737 C C . LEU A 1 100 ? 1.944 -13.251 -0.773 1.00 90.44 100 LEU A C 1
ATOM 739 O O . LEU A 1 100 ? 1.009 -13.032 -0.007 1.00 90.44 100 LEU A O 1
ATOM 743 N N . ALA A 1 101 ? 2.877 -14.170 -0.510 1.00 90.50 101 ALA A N 1
ATOM 744 C CA . ALA A 1 101 ? 2.886 -14.949 0.725 1.00 90.50 101 ALA A CA 1
ATOM 745 C C . ALA A 1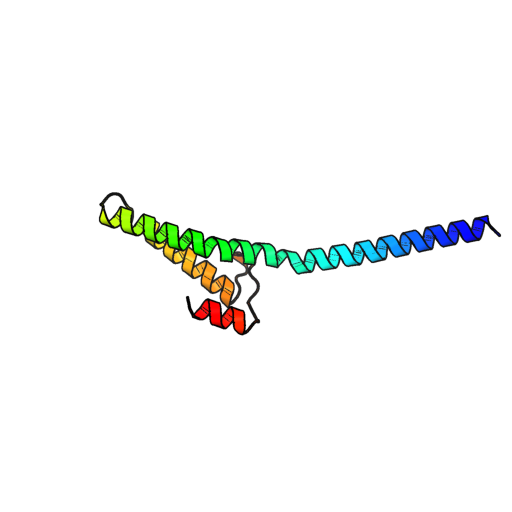 101 ? 2.981 -14.051 1.971 1.00 90.50 101 ALA A C 1
ATOM 747 O O . ALA A 1 101 ? 2.251 -14.267 2.932 1.00 90.50 101 ALA A O 1
ATOM 748 N N . GLN A 1 102 ? 3.828 -13.016 1.939 1.00 90.38 102 GLN A N 1
ATOM 749 C CA . GLN A 1 102 ? 3.966 -12.077 3.053 1.00 90.38 102 GLN A CA 1
ATOM 750 C C . GLN A 1 102 ? 2.705 -11.234 3.277 1.00 90.38 102 GLN A C 1
ATOM 752 O O . GLN A 1 102 ? 2.346 -10.984 4.424 1.00 90.38 102 GLN A O 1
ATOM 757 N N . LEU A 1 103 ? 2.039 -10.788 2.208 1.00 89.44 103 LEU A N 1
ATOM 758 C CA . LEU A 1 103 ? 0.804 -10.004 2.305 1.00 89.44 103 LEU A CA 1
ATOM 759 C C . LEU A 1 103 ? -0.371 -10.838 2.830 1.00 89.44 103 LEU A C 1
ATOM 761 O O . LEU A 1 103 ? -1.179 -10.315 3.583 1.00 89.44 103 LEU A O 1
ATOM 765 N N . ASN A 1 104 ? -0.432 -12.126 2.482 1.00 86.19 104 ASN A N 1
ATOM 766 C CA . ASN A 1 104 ? -1.456 -13.054 2.977 1.00 86.19 104 ASN A CA 1
ATOM 767 C C . ASN A 1 104 ? -1.212 -13.537 4.417 1.00 86.19 104 ASN A C 1
ATOM 769 O O . ASN A 1 104 ? -2.071 -14.203 4.986 1.00 86.19 104 ASN A O 1
ATOM 773 N N . HIS A 1 105 ? -0.037 -13.260 4.986 1.00 82.69 105 HIS A N 1
ATOM 774 C CA . HIS A 1 105 ? 0.272 -13.560 6.386 1.00 82.69 105 HIS A CA 1
ATOM 775 C C . HIS A 1 105 ? -0.224 -12.456 7.344 1.00 82.69 105 HIS A C 1
ATOM 777 O O . HIS A 1 105 ? -0.229 -12.654 8.559 1.00 82.69 105 HIS A O 1
ATOM 783 N N . VAL A 1 106 ? -0.574 -11.276 6.820 1.00 63.03 106 VAL A N 1
ATOM 784 C CA . VAL A 1 106 ? -1.111 -10.148 7.603 1.00 63.03 106 VAL A CA 1
ATOM 785 C C . VAL A 1 106 ? -2.577 -10.397 7.932 1.00 63.03 106 VAL A C 1
ATOM 787 O O . VAL A 1 106 ? -2.941 -10.137 9.100 1.00 63.03 106 VAL A O 1
#

Secondary structure (DSSP, 8-state):
-HHHHHHHHHHHHHHHHHHHHHHHHHHHHHTHHHHHHHHHHHHHHHHHHHHHHHHHHHHTT-S-HHHHHHHHHHHHHHHHHHHH-BTTTTBPPP--HHHHHHHTT-

InterPro domains:
  IPR029095 NarX-like, N-terminal [PF13675] (28-106)

Foldseek 3Di:
DVVVVVVVVVVVVVVVVVVVVVVVVVVVVVCPLVVLLVVLVVVLVVLVVVLVVQVVCVVVVNHDPVSNVVSVVSNVVSLVCAAQNDVVSSGDHDPDVVVNVVSVVD

pLDDT: mean 91.2, std 7.3, range [61.62, 98.25]

Sequence (106 aa):
MKTIQSKLAVVFCIFLALGVAGIVLAFMNSQKDDGAVINLAGKQRMLTQKMSKEAIALSQGVGSKGSLEKTINLFDKTLKGLISGDKELNLPATTNPKILAQLNHV

Organism: NCBI:txid412755

Radius of gyration: 24.59 Å; chains: 1; bounding box: 56×36×72 Å